Protein AF-A0A2E8U543-F1 (afdb_monomer)

Radius of gyration: 45.94 Å; Cα contacts (8 Å, |Δi|>4): 14; chains: 1; bounding box: 114×33×137 Å

Structure (mmCIF, N/CA/C/O backbone):
data_AF-A0A2E8U543-F1
#
_entry.id   AF-A0A2E8U543-F1
#
loop_
_atom_site.group_PDB
_atom_site.id
_atom_site.type_symbol
_atom_site.label_atom_id
_atom_site.label_alt_id
_atom_site.label_comp_id
_atom_site.label_asym_id
_atom_site.label_entity_id
_atom_site.label_seq_id
_atom_site.pdbx_PDB_ins_code
_atom_site.Cartn_x
_atom_site.Cartn_y
_atom_site.Cartn_z
_atom_site.occupancy
_atom_site.B_iso_or_equiv
_atom_site.auth_seq_id
_atom_site.auth_comp_id
_atom_site.auth_asym_id
_atom_site.auth_atom_id
_atom_site.pdbx_PDB_model_num
ATOM 1 N N . GLU A 1 1 ? -44.413 -2.942 73.444 1.00 61.44 1 GLU A N 1
ATOM 2 C CA . GLU A 1 1 ? -43.456 -1.918 72.960 1.00 61.44 1 GLU A CA 1
ATOM 3 C C . GLU A 1 1 ? -42.224 -2.524 72.278 1.00 61.44 1 GLU A C 1
ATOM 5 O O . GLU A 1 1 ? -42.006 -2.232 71.110 1.00 61.44 1 GLU A O 1
ATOM 10 N N . ALA A 1 2 ? -41.490 -3.450 72.909 1.00 72.44 2 ALA A N 1
ATOM 11 C CA . ALA A 1 2 ? -40.281 -4.057 72.320 1.00 72.44 2 ALA A CA 1
ATOM 12 C C . ALA A 1 2 ? -40.484 -4.815 70.984 1.00 72.44 2 ALA A C 1
ATOM 14 O O . ALA A 1 2 ? -39.603 -4.802 70.131 1.00 72.44 2 ALA A O 1
ATOM 15 N N . ALA A 1 3 ? -41.633 -5.470 70.771 1.00 72.69 3 ALA A N 1
ATOM 16 C CA . ALA A 1 3 ? -41.918 -6.177 69.514 1.00 72.69 3 ALA A CA 1
ATOM 17 C C . ALA A 1 3 ? -42.158 -5.220 68.331 1.00 72.69 3 ALA A C 1
ATOM 19 O O . ALA A 1 3 ? -41.758 -5.506 67.209 1.00 72.69 3 ALA A O 1
ATOM 20 N N . ILE A 1 4 ? -42.758 -4.059 68.606 1.00 75.12 4 ILE A N 1
ATOM 21 C CA . ILE A 1 4 ? -43.060 -3.028 67.608 1.00 75.12 4 ILE A CA 1
ATOM 22 C C . ILE A 1 4 ? -41.763 -2.328 67.182 1.00 75.12 4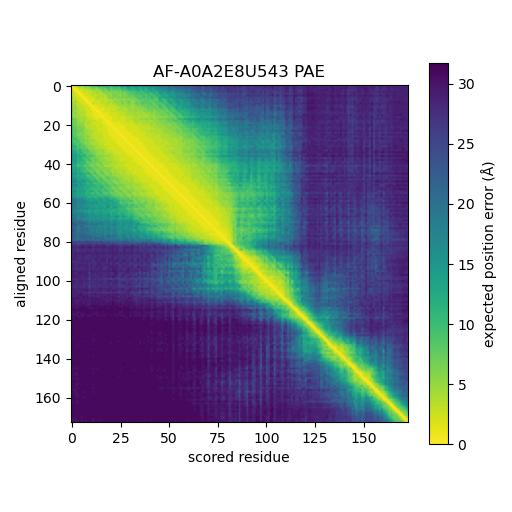 ILE A C 1
ATOM 24 O O . ILE A 1 4 ? -41.510 -2.173 65.994 1.00 75.12 4 ILE A O 1
ATOM 28 N N . GLN A 1 5 ? -40.883 -2.004 68.136 1.00 74.44 5 GLN A N 1
ATOM 29 C CA . GLN A 1 5 ? -39.566 -1.425 67.836 1.00 74.44 5 GLN A CA 1
ATOM 30 C C . GLN A 1 5 ? -38.676 -2.357 66.997 1.00 74.44 5 GLN A C 1
ATOM 32 O O . GLN A 1 5 ? -37.967 -1.887 66.113 1.00 74.44 5 GLN A O 1
ATOM 37 N N . ARG A 1 6 ? -38.736 -3.680 67.219 1.00 77.12 6 ARG A N 1
ATOM 38 C CA . ARG A 1 6 ? -38.009 -4.652 66.381 1.00 77.12 6 ARG A CA 1
ATOM 39 C C . ARG A 1 6 ? -38.548 -4.730 64.953 1.00 77.12 6 ARG A C 1
ATOM 41 O O . ARG A 1 6 ? -37.753 -4.901 64.037 1.00 77.12 6 ARG A O 1
ATOM 48 N N . ALA A 1 7 ? -39.862 -4.601 64.763 1.00 80.44 7 ALA A N 1
ATOM 49 C CA . ALA A 1 7 ? -40.465 -4.584 63.431 1.00 80.44 7 ALA A CA 1
ATOM 50 C C . ALA A 1 7 ? -40.030 -3.341 62.633 1.00 80.44 7 ALA A C 1
ATOM 52 O O . ALA A 1 7 ? -39.557 -3.481 61.510 1.00 80.44 7 ALA A O 1
ATOM 53 N N . PHE A 1 8 ? -40.068 -2.153 63.250 1.00 79.50 8 PHE A N 1
ATOM 54 C CA . PHE A 1 8 ? -39.596 -0.912 62.620 1.00 79.50 8 PHE A CA 1
ATOM 55 C C . PHE A 1 8 ? -38.096 -0.937 62.291 1.00 79.50 8 PHE A C 1
ATOM 57 O O . PHE A 1 8 ? -37.699 -0.527 61.204 1.00 79.50 8 PHE A O 1
ATOM 64 N N . ALA A 1 9 ? -37.259 -1.475 63.186 1.00 80.69 9 ALA A N 1
ATOM 65 C CA . ALA A 1 9 ? -35.833 -1.652 62.905 1.00 80.69 9 ALA A CA 1
ATOM 66 C C . ALA A 1 9 ? -35.584 -2.631 61.739 1.00 80.69 9 ALA A C 1
ATOM 68 O O . ALA A 1 9 ? -34.681 -2.420 60.930 1.00 80.69 9 ALA A O 1
ATOM 69 N N . GLY A 1 10 ? -36.399 -3.686 61.617 1.00 84.88 10 GLY A N 1
ATOM 70 C CA . GLY A 1 10 ? -36.353 -4.606 60.479 1.00 84.88 10 GLY A CA 1
ATOM 71 C C . GLY A 1 10 ? -36.672 -3.904 59.159 1.00 84.88 10 GLY A C 1
ATOM 72 O O . GLY A 1 10 ? -35.904 -4.011 58.209 1.00 84.88 10 GLY A O 1
ATOM 73 N N . GLU A 1 11 ? -37.742 -3.111 59.117 1.00 84.44 11 GLU A N 1
ATOM 74 C CA . GLU A 1 11 ? -38.123 -2.361 57.913 1.00 84.44 11 GLU A CA 1
ATOM 75 C C . GLU A 1 11 ? -37.074 -1.317 57.497 1.00 84.44 11 GLU A C 1
ATOM 77 O O . GLU A 1 11 ? -36.758 -1.206 56.310 1.00 84.44 11 GLU A O 1
ATOM 82 N N . GLU A 1 12 ? -36.482 -0.577 58.442 1.00 79.75 12 GLU A N 1
ATOM 83 C CA . GLU A 1 12 ? -35.426 0.392 58.116 1.00 79.75 12 GLU A CA 1
ATOM 84 C C . GLU A 1 12 ? -34.166 -0.280 57.564 1.00 79.75 12 GLU A C 1
ATOM 86 O O . GLU A 1 12 ? -33.582 0.222 56.599 1.00 79.75 12 GLU A O 1
ATOM 91 N N . THR A 1 13 ? -33.759 -1.422 58.125 1.00 84.12 13 THR A N 1
ATOM 92 C CA . THR A 1 13 ? -32.578 -2.149 57.630 1.00 84.12 13 THR A CA 1
ATOM 93 C C . THR A 1 13 ? -32.792 -2.701 56.223 1.00 84.12 13 THR A C 1
ATOM 95 O O . THR A 1 13 ? -31.899 -2.576 55.385 1.00 84.12 13 THR A O 1
ATOM 98 N N . GLU A 1 14 ? -33.980 -3.226 55.919 1.00 86.25 14 GLU A N 1
ATOM 99 C CA . GLU A 1 14 ? -34.323 -3.678 54.567 1.00 86.25 14 GLU A CA 1
ATOM 100 C C . GLU A 1 14 ? -34.421 -2.509 53.575 1.00 86.25 14 GLU A C 1
ATOM 102 O O . GLU A 1 14 ? -33.953 -2.623 52.440 1.00 86.25 14 GLU A O 1
ATOM 107 N N . ARG A 1 15 ? -34.923 -1.340 53.998 1.00 89.00 15 ARG A N 1
ATOM 108 C CA . ARG A 1 15 ? -34.935 -0.134 53.153 1.00 89.00 15 ARG A CA 1
ATOM 109 C C . ARG A 1 15 ? -33.521 0.355 52.822 1.00 89.00 15 ARG A C 1
ATOM 111 O O . ARG A 1 15 ? -33.257 0.725 51.677 1.00 89.00 15 ARG A O 1
ATOM 118 N N . LEU A 1 16 ? -32.616 0.361 53.803 1.00 87.81 16 LEU A N 1
ATOM 119 C CA . LEU A 1 16 ? -31.212 0.741 53.602 1.00 87.81 16 LEU A CA 1
ATOM 120 C C . LEU A 1 16 ? -30.495 -0.253 52.678 1.00 87.81 16 LEU A C 1
ATOM 122 O O . LEU A 1 16 ? -29.847 0.172 51.722 1.00 87.81 16 LEU A O 1
ATOM 126 N N . ARG A 1 17 ? -30.703 -1.561 52.884 1.00 88.00 17 ARG A N 1
ATOM 127 C CA . ARG A 1 17 ? -30.185 -2.617 51.998 1.00 88.00 17 ARG A CA 1
ATOM 128 C C . ARG A 1 17 ? -30.694 -2.469 50.571 1.00 88.00 17 ARG A C 1
ATOM 130 O O . ARG A 1 17 ? -29.900 -2.529 49.640 1.00 88.00 17 ARG A O 1
ATOM 137 N 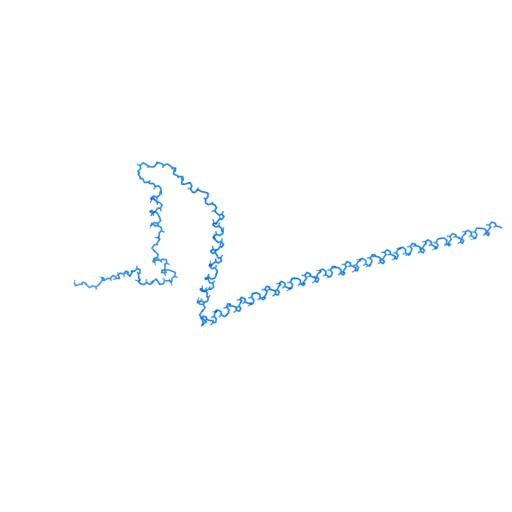N . ALA A 1 18 ? -31.991 -2.228 50.383 1.00 89.19 18 ALA A N 1
ATOM 138 C CA . ALA A 1 18 ? -32.562 -2.005 49.058 1.00 89.19 18 ALA A CA 1
ATOM 139 C C . ALA A 1 18 ? -31.920 -0.792 48.362 1.00 89.19 18 ALA A C 1
ATOM 141 O O . ALA A 1 18 ? -31.577 -0.872 47.184 1.00 89.19 18 ALA A O 1
ATOM 142 N N . SER A 1 19 ? -31.689 0.306 49.090 1.00 90.00 19 SER A N 1
ATOM 143 C CA . SER A 1 19 ? -31.016 1.492 48.545 1.00 90.00 19 SER A CA 1
ATOM 144 C C . SER A 1 19 ? -29.561 1.222 48.146 1.00 90.00 19 SER A C 1
ATOM 146 O O . SER A 1 19 ? -29.116 1.705 47.103 1.00 90.00 19 SER A O 1
ATOM 148 N N . GLU A 1 20 ? -28.808 0.472 48.952 1.00 90.19 20 GLU A N 1
ATOM 149 C CA . GLU A 1 20 ? -27.420 0.107 48.637 1.00 90.19 20 GLU A CA 1
ATOM 150 C C . GLU A 1 20 ? -27.343 -0.859 47.452 1.00 90.19 20 GLU A C 1
ATOM 152 O O . GLU A 1 20 ? -26.552 -0.640 46.536 1.00 90.19 20 GLU A O 1
ATOM 157 N N . ILE A 1 21 ? -28.228 -1.859 47.398 1.00 90.62 21 ILE A N 1
ATOM 158 C CA . ILE A 1 21 ? -28.318 -2.805 46.278 1.00 90.62 21 ILE A CA 1
ATOM 159 C C . ILE A 1 21 ? -28.649 -2.071 44.974 1.00 90.62 21 ILE A C 1
ATOM 161 O O . ILE A 1 21 ? -28.073 -2.375 43.929 1.00 90.62 21 ILE A O 1
ATOM 165 N N . VAL A 1 22 ? -29.558 -1.094 45.003 1.00 93.12 22 VAL A N 1
ATOM 166 C CA . VAL A 1 22 ? -29.872 -0.283 43.816 1.00 93.12 22 VAL A CA 1
ATOM 167 C C . VAL A 1 22 ? -28.653 0.531 43.377 1.00 93.12 22 VAL A C 1
ATOM 169 O O . VAL A 1 22 ? -28.353 0.574 42.184 1.00 93.12 22 VAL A O 1
ATOM 172 N N . ARG A 1 23 ? -27.908 1.126 44.317 1.00 93.50 23 ARG A N 1
ATOM 173 C CA . ARG A 1 23 ? -26.686 1.881 44.003 1.00 93.50 23 ARG A CA 1
ATOM 174 C C . ARG A 1 23 ? -25.613 1.000 43.359 1.00 93.50 23 ARG A C 1
ATOM 176 O O . ARG A 1 23 ? -25.051 1.402 42.343 1.00 93.50 23 ARG A O 1
ATOM 183 N N . GLU A 1 24 ? -25.364 -0.183 43.910 1.00 94.38 24 GLU A N 1
ATOM 184 C CA . GLU A 1 24 ? -24.399 -1.147 43.362 1.00 94.38 24 GLU A CA 1
ATOM 185 C C . GLU A 1 24 ? -24.812 -1.647 41.972 1.00 94.38 24 GLU A C 1
ATOM 187 O O . GLU A 1 24 ? -23.989 -1.722 41.061 1.00 94.38 24 GLU A O 1
ATOM 192 N N . ASN A 1 25 ? -26.104 -1.906 41.748 1.00 94.44 25 ASN A N 1
ATOM 193 C CA . ASN A 1 25 ? -26.593 -2.294 40.422 1.00 94.44 25 ASN A CA 1
ATOM 194 C C . ASN A 1 25 ? -26.417 -1.178 39.383 1.00 94.44 25 ASN A C 1
ATOM 196 O O . ASN A 1 25 ? -26.007 -1.461 38.258 1.00 94.44 25 ASN A O 1
ATOM 200 N N . ILE A 1 26 ? -26.671 0.082 39.753 1.00 94.62 26 ILE A N 1
ATOM 201 C CA . ILE A 1 26 ? -26.429 1.230 38.867 1.00 94.62 26 ILE A CA 1
ATOM 202 C C . ILE A 1 26 ? -24.936 1.356 38.557 1.00 94.62 26 ILE A C 1
ATOM 204 O O . ILE A 1 26 ? -24.576 1.574 37.403 1.00 94.62 26 ILE A O 1
ATOM 208 N N . GLN A 1 27 ? -24.059 1.192 39.550 1.00 95.75 27 GLN A N 1
ATOM 209 C CA . GLN A 1 27 ? -22.610 1.233 39.330 1.00 95.75 27 GLN A CA 1
ATOM 210 C C . GLN A 1 27 ? -22.145 0.104 38.409 1.00 95.75 27 GLN A C 1
ATOM 212 O O . GLN A 1 27 ? -21.398 0.357 37.465 1.00 95.75 27 GLN A O 1
ATOM 217 N N . LYS A 1 28 ? -22.643 -1.120 38.612 1.00 96.75 28 LYS A N 1
ATOM 218 C CA . LYS A 1 28 ? -22.361 -2.253 37.726 1.00 96.75 28 LYS A CA 1
ATOM 219 C C . LYS A 1 28 ? -22.803 -1.970 36.288 1.00 96.75 28 LYS A C 1
ATOM 221 O O . LYS A 1 28 ? -22.015 -2.162 35.368 1.00 96.75 28 LYS A O 1
ATOM 226 N N . GLN A 1 29 ? -24.024 -1.468 36.100 1.00 96.25 29 GLN A N 1
ATOM 227 C CA . GLN A 1 29 ? -24.540 -1.108 34.777 1.00 96.25 29 GLN A CA 1
ATOM 228 C C . GLN A 1 29 ? -23.734 0.025 34.132 1.00 96.25 29 GLN A C 1
ATOM 230 O O . GLN A 1 29 ? -23.454 -0.031 32.940 1.00 96.25 29 GLN A O 1
ATOM 235 N N . GLN A 1 30 ? -23.318 1.034 34.901 1.00 96.19 30 GLN A N 1
ATOM 236 C CA . GLN A 1 30 ? -22.461 2.108 34.392 1.00 96.19 30 GLN A CA 1
ATOM 237 C C . GLN A 1 30 ? -21.110 1.579 33.911 1.00 96.19 30 GLN A C 1
ATOM 239 O O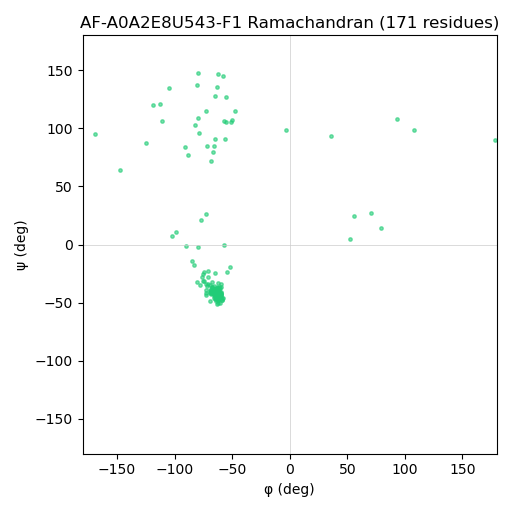 . GLN A 1 30 ? -20.651 1.991 32.849 1.00 96.19 30 GLN A O 1
ATOM 244 N N . ILE A 1 31 ? -20.490 0.663 34.659 1.00 96.12 31 ILE A N 1
ATOM 245 C CA . ILE A 1 31 ? -19.215 0.045 34.275 1.00 96.12 31 ILE A CA 1
ATOM 246 C C . ILE A 1 31 ? -19.385 -0.805 33.011 1.00 96.12 31 ILE A C 1
ATOM 248 O O . ILE A 1 31 ? -18.552 -0.724 32.114 1.00 96.12 31 ILE A O 1
ATOM 252 N N . GLU A 1 32 ? -20.467 -1.577 32.910 1.00 95.44 32 GLU A N 1
ATOM 253 C CA . GLU A 1 32 ? -20.757 -2.406 31.736 1.00 95.44 32 GLU A CA 1
ATOM 254 C C . GLU A 1 32 ? -20.986 -1.554 30.481 1.00 95.44 32 GLU A C 1
ATOM 256 O O . GLU A 1 32 ? -20.330 -1.770 29.463 1.00 95.44 32 GLU A O 1
ATOM 261 N N . ILE A 1 33 ? -21.820 -0.513 30.580 1.00 95.06 33 ILE A N 1
ATOM 262 C CA . ILE A 1 33 ? -22.074 0.424 29.477 1.00 95.06 33 ILE A CA 1
ATOM 263 C C . ILE A 1 33 ? -20.789 1.166 29.086 1.00 95.06 33 ILE A C 1
ATOM 265 O O . ILE A 1 33 ? -20.528 1.355 27.899 1.00 95.06 33 ILE A O 1
ATOM 269 N N . ALA A 1 34 ? -19.974 1.588 30.057 1.00 96.19 34 ALA A N 1
ATOM 270 C CA . ALA A 1 34 ? -18.707 2.261 29.779 1.00 96.19 34 ALA A CA 1
ATOM 271 C C . ALA A 1 34 ? -17.714 1.331 29.065 1.00 96.19 34 ALA A C 1
ATOM 273 O O . ALA A 1 34 ? -17.101 1.741 28.078 1.00 96.19 34 ALA A O 1
ATOM 274 N N . ALA A 1 35 ? -17.598 0.079 29.514 1.00 96.12 35 ALA A N 1
ATOM 275 C CA . ALA A 1 35 ? -16.740 -0.921 28.887 1.00 96.12 35 ALA A CA 1
ATOM 276 C C . ALA A 1 35 ? -17.206 -1.261 27.462 1.00 96.12 35 ALA A C 1
ATOM 278 O O . ALA A 1 35 ? -16.385 -1.359 26.548 1.00 96.12 35 ALA A O 1
ATOM 279 N N . GLU A 1 36 ? -18.516 -1.390 27.243 1.00 95.12 36 GLU A N 1
ATOM 280 C CA . GLU A 1 36 ? -19.083 -1.640 25.916 1.00 95.12 36 GLU A CA 1
ATOM 281 C C . GLU A 1 36 ? -18.877 -0.441 24.977 1.00 95.12 36 GLU A C 1
ATOM 283 O O . GLU A 1 36 ? -18.454 -0.610 23.831 1.00 95.12 36 GLU A O 1
ATOM 288 N N . ALA A 1 37 ? -19.073 0.784 25.474 1.00 96.50 37 ALA A N 1
ATOM 289 C CA . ALA A 1 37 ? -18.806 2.003 24.716 1.00 96.50 37 ALA A CA 1
ATOM 290 C C . ALA A 1 37 ? -17.323 2.136 24.332 1.00 96.50 37 ALA A C 1
ATOM 292 O O . ALA A 1 37 ? -17.006 2.556 23.213 1.00 96.50 37 ALA A O 1
ATOM 293 N N . GLU A 1 38 ? -16.408 1.767 25.229 1.00 95.44 38 GLU A N 1
ATOM 294 C CA . GLU A 1 38 ? -14.972 1.780 24.957 1.00 95.44 38 GLU A CA 1
ATOM 295 C C . GLU A 1 38 ? -14.574 0.707 23.936 1.00 95.44 38 GLU A C 1
ATOM 297 O O . GLU A 1 38 ? -13.834 1.006 22.994 1.00 95.44 38 GLU A O 1
ATOM 302 N N . ALA A 1 39 ? -15.135 -0.501 24.034 1.00 95.88 39 ALA A N 1
ATOM 303 C CA . ALA A 1 39 ? -14.924 -1.563 23.052 1.00 95.88 39 ALA A CA 1
ATOM 304 C C . ALA A 1 39 ? -15.429 -1.164 21.654 1.00 95.88 39 ALA A C 1
ATOM 306 O O . ALA A 1 39 ? -14.729 -1.346 20.653 1.00 95.88 39 ALA A O 1
ATOM 307 N N . GLU A 1 40 ? -16.620 -0.572 21.567 1.00 95.25 40 GLU A N 1
ATOM 308 C CA . GLU A 1 40 ? -17.195 -0.102 20.304 1.00 95.25 40 GLU A CA 1
ATOM 309 C C . GLU A 1 40 ? -16.368 1.047 19.705 1.00 95.25 40 GLU A C 1
ATOM 311 O O . GLU A 1 40 ? -16.134 1.103 18.491 1.00 95.25 40 GLU A O 1
ATOM 316 N N . ARG A 1 41 ? -15.866 1.953 20.555 1.00 96.50 41 ARG A N 1
ATOM 317 C CA . ARG A 1 41 ? -14.940 3.013 20.140 1.00 96.50 41 ARG A CA 1
ATOM 318 C C . ARG A 1 41 ? -13.658 2.419 19.567 1.00 96.50 41 ARG A C 1
ATOM 320 O O . ARG A 1 41 ? -13.279 2.806 18.465 1.00 96.50 41 ARG A O 1
ATOM 327 N N . GLN A 1 42 ? -13.022 1.480 20.267 1.00 95.75 42 GLN A N 1
ATOM 328 C CA . GLN A 1 42 ? -11.798 0.828 19.793 1.00 95.75 42 GLN A CA 1
ATOM 329 C C . GLN A 1 42 ? -12.024 0.104 18.462 1.00 95.75 42 GLN A C 1
ATOM 331 O O . GLN A 1 42 ? -11.224 0.258 17.543 1.00 95.75 42 GLN A O 1
ATOM 336 N N . ARG A 1 43 ? -13.149 -0.603 18.300 1.00 95.56 43 ARG A N 1
ATOM 337 C CA . ARG A 1 43 ? -13.509 -1.245 17.024 1.00 95.56 43 ARG A CA 1
ATOM 338 C C . ARG A 1 43 ? -13.645 -0.244 15.883 1.00 95.56 43 ARG A C 1
ATOM 340 O O . ARG A 1 43 ? -13.169 -0.514 14.784 1.00 95.56 43 ARG A O 1
ATOM 347 N N . ARG A 1 44 ? -14.295 0.900 16.119 1.00 94.81 44 ARG A N 1
ATOM 348 C CA . ARG A 1 44 ? -14.431 1.946 15.094 1.00 94.81 44 ARG A CA 1
ATOM 349 C C . ARG A 1 44 ? -13.100 2.594 14.744 1.00 94.81 44 ARG A C 1
ATOM 351 O O . ARG A 1 44 ? -12.858 2.821 13.565 1.00 94.81 44 ARG A O 1
ATOM 358 N N . VAL A 1 45 ? -12.253 2.857 15.736 1.00 96.06 45 VAL A N 1
ATOM 359 C CA . VAL A 1 45 ? -10.911 3.406 15.508 1.00 96.06 45 VAL A CA 1
ATOM 360 C C . VAL A 1 45 ? -10.073 2.426 14.690 1.00 96.06 45 VAL A C 1
ATOM 362 O O . VAL A 1 45 ? -9.592 2.805 13.632 1.00 96.06 45 VAL A O 1
ATOM 365 N N . ALA A 1 46 ? -10.012 1.152 15.088 1.00 94.94 46 ALA A N 1
ATOM 366 C CA . ALA A 1 46 ? -9.261 0.129 14.361 1.00 94.94 46 ALA A CA 1
ATOM 367 C C . ALA A 1 46 ? -9.762 -0.066 12.918 1.00 94.94 46 ALA A C 1
ATOM 369 O O . ALA A 1 46 ? -8.962 -0.254 12.006 1.00 94.94 46 ALA A O 1
ATOM 370 N N . ARG A 1 47 ? -11.083 0.007 12.686 1.00 95.56 47 ARG A N 1
ATOM 371 C CA . ARG A 1 47 ? -11.647 -0.007 11.324 1.00 95.56 47 ARG A CA 1
ATOM 372 C C . ARG A 1 47 ? -11.233 1.224 10.525 1.00 95.56 47 ARG A C 1
ATOM 374 O O . ARG A 1 47 ? -10.770 1.072 9.406 1.00 95.56 47 ARG A O 1
ATOM 381 N N . GLY A 1 48 ? -11.345 2.418 11.106 1.00 96.19 48 GLY A N 1
ATOM 382 C CA . GLY A 1 48 ? -10.933 3.655 10.441 1.00 96.19 48 GLY A CA 1
ATOM 383 C C . GLY A 1 48 ? -9.439 3.679 10.108 1.00 96.19 48 GLY A C 1
ATOM 384 O O . GLY A 1 48 ? -9.059 4.131 9.033 1.00 96.19 48 GLY A O 1
ATOM 385 N N . GLU A 1 49 ? -8.596 3.148 10.993 1.00 95.56 49 GLU A N 1
ATOM 386 C CA . GLU A 1 49 ? -7.159 2.987 10.754 1.00 95.56 49 GLU A CA 1
ATOM 387 C C . GLU A 1 49 ? -6.881 1.982 9.630 1.00 95.56 49 GLU A C 1
ATOM 389 O O . GLU A 1 49 ? -6.083 2.269 8.740 1.00 95.56 49 GLU A O 1
ATOM 394 N N . ALA A 1 50 ? -7.569 0.836 9.619 1.00 95.06 50 ALA A N 1
ATOM 395 C CA . ALA A 1 50 ? -7.440 -0.152 8.551 1.00 95.06 50 ALA A CA 1
ATOM 396 C C . ALA A 1 50 ? -7.874 0.412 7.188 1.00 95.06 50 ALA A C 1
ATOM 398 O O . ALA A 1 50 ? -7.155 0.244 6.204 1.00 95.06 50 ALA A O 1
ATOM 399 N N . ASP A 1 51 ? -9.002 1.123 7.141 1.00 95.50 51 ASP A N 1
ATOM 400 C CA . ASP A 1 51 ? -9.512 1.754 5.921 1.00 95.50 51 ASP A CA 1
ATOM 401 C C . ASP A 1 51 ? -8.547 2.836 5.412 1.00 95.50 51 ASP A C 1
ATOM 403 O O . ASP A 1 51 ? -8.284 2.924 4.212 1.00 95.50 51 ASP A O 1
ATOM 407 N N . ALA A 1 52 ? -7.966 3.631 6.317 1.00 94.19 52 ALA A N 1
ATOM 408 C CA . ALA A 1 52 ? -6.970 4.638 5.964 1.00 94.19 52 ALA A CA 1
ATOM 409 C C . ALA A 1 52 ? -5.699 4.006 5.376 1.00 94.19 52 ALA A C 1
ATOM 411 O O . ALA A 1 52 ? -5.204 4.461 4.345 1.00 94.19 52 ALA A O 1
ATOM 412 N N . ILE A 1 53 ? -5.190 2.938 5.995 1.00 94.75 53 ILE A N 1
ATOM 413 C CA . ILE A 1 53 ? -4.007 2.212 5.514 1.00 94.75 53 ILE A CA 1
ATOM 414 C C . ILE A 1 53 ? -4.282 1.569 4.150 1.00 94.75 53 ILE A C 1
ATOM 416 O O . ILE A 1 53 ? -3.460 1.672 3.239 1.00 94.75 53 ILE A O 1
ATOM 420 N N . LEU A 1 54 ? -5.449 0.946 3.982 1.00 95.69 54 LEU A N 1
ATOM 421 C CA . LEU A 1 54 ? -5.853 0.348 2.712 1.00 95.69 54 LEU A CA 1
ATOM 422 C C . LEU A 1 54 ? -5.938 1.410 1.611 1.00 95.69 54 LEU A C 1
ATOM 424 O O . LEU A 1 54 ? -5.419 1.194 0.518 1.00 95.69 54 LEU A O 1
ATOM 428 N N . ALA A 1 55 ? -6.513 2.578 1.908 1.00 95.38 55 ALA A N 1
ATOM 429 C CA . ALA A 1 55 ? -6.586 3.685 0.961 1.00 95.38 55 ALA A CA 1
ATOM 430 C C . ALA A 1 55 ? -5.197 4.188 0.533 1.00 95.38 55 ALA A C 1
ATOM 432 O O . ALA A 1 55 ? -4.996 4.485 -0.647 1.00 95.38 55 ALA A O 1
ATOM 433 N N . VAL A 1 56 ? -4.232 4.250 1.458 1.00 95.75 56 VAL A N 1
ATOM 434 C CA . VAL A 1 56 ? -2.838 4.605 1.143 1.00 95.75 56 VAL A CA 1
ATOM 435 C C . VAL A 1 56 ? -2.221 3.571 0.203 1.00 95.75 56 VAL A C 1
ATOM 437 O O . VAL A 1 56 ? -1.734 3.942 -0.864 1.00 95.75 56 VAL A O 1
ATOM 440 N N . TYR A 1 57 ? -2.309 2.282 0.535 1.00 95.62 57 TYR A N 1
ATOM 441 C CA . TYR A 1 57 ? -1.745 1.228 -0.311 1.00 95.62 57 TYR A CA 1
ATOM 442 C C . TYR A 1 57 ? -2.407 1.147 -1.685 1.00 95.62 57 TYR A C 1
ATOM 444 O O . TYR A 1 57 ? -1.725 0.931 -2.685 1.00 95.62 57 TYR A O 1
ATOM 452 N N . GLU A 1 58 ? -3.720 1.350 -1.771 1.00 95.69 58 GLU A N 1
ATOM 453 C CA . GLU A 1 58 ? -4.400 1.426 -3.061 1.00 95.69 58 GLU A CA 1
ATOM 454 C C . GLU A 1 58 ? -3.932 2.619 -3.894 1.00 95.69 58 GLU A C 1
ATOM 456 O O . GLU A 1 58 ? -3.763 2.485 -5.108 1.00 95.69 58 GLU A O 1
ATOM 461 N N . ALA A 1 59 ? -3.746 3.786 -3.273 1.00 94.88 59 ALA A N 1
ATOM 462 C CA . ALA A 1 59 ? -3.260 4.972 -3.966 1.00 94.88 59 ALA A CA 1
ATOM 463 C C . ALA A 1 59 ? -1.830 4.763 -4.484 1.00 94.88 59 ALA A C 1
ATOM 465 O O . ALA A 1 59 ? -1.545 5.083 -5.639 1.00 94.88 59 ALA A O 1
ATOM 466 N N . GLU A 1 60 ? -0.958 4.167 -3.671 1.00 94.00 60 GLU A N 1
ATOM 467 C CA . GLU A 1 60 ? 0.403 3.803 -4.069 1.00 94.00 60 GLU A CA 1
ATOM 468 C C . GLU A 1 60 ? 0.404 2.778 -5.206 1.00 94.00 60 GLU A C 1
ATOM 470 O O . GLU A 1 60 ? 1.071 2.987 -6.220 1.00 94.00 60 GLU A O 1
ATOM 475 N N . ALA A 1 61 ? -0.387 1.708 -5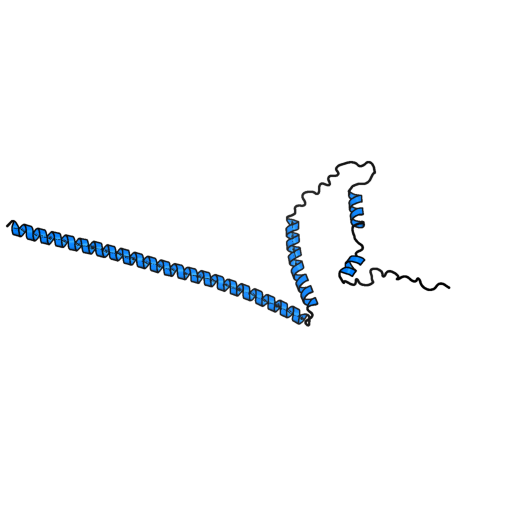.090 1.00 94.56 61 ALA A N 1
ATOM 476 C CA . ALA A 1 61 ? -0.497 0.680 -6.120 1.00 94.56 61 ALA A CA 1
ATOM 477 C C . ALA A 1 61 ? -1.008 1.262 -7.446 1.00 94.56 61 ALA A C 1
ATOM 479 O O . ALA A 1 61 ? -0.422 0.997 -8.496 1.00 94.56 61 ALA A O 1
ATOM 480 N N . LYS A 1 62 ? -2.045 2.111 -7.403 1.00 94.88 62 LYS A N 1
ATOM 481 C CA . LYS A 1 62 ? -2.564 2.820 -8.584 1.00 94.88 62 LYS A CA 1
ATOM 482 C C . LYS A 1 62 ? -1.510 3.748 -9.187 1.00 94.88 62 LYS A C 1
ATOM 484 O O . LYS A 1 62 ? -1.358 3.771 -10.405 1.00 94.88 62 LYS A O 1
ATOM 489 N N . GLY A 1 63 ? -0.761 4.478 -8.363 1.00 93.50 63 GLY A N 1
ATOM 490 C CA . GLY A 1 63 ? 0.322 5.346 -8.829 1.00 93.50 63 GLY A CA 1
ATOM 491 C C . GLY A 1 63 ? 1.441 4.561 -9.518 1.00 93.50 63 GLY A C 1
ATOM 492 O O . GLY A 1 63 ? 1.847 4.900 -10.629 1.00 93.50 63 GLY A O 1
ATOM 493 N N . ILE A 1 64 ? 1.897 3.468 -8.902 1.00 93.75 64 ILE A N 1
ATOM 494 C CA . ILE A 1 64 ? 2.920 2.583 -9.475 1.00 93.75 64 ILE A CA 1
ATOM 495 C C . ILE A 1 64 ? 2.424 1.970 -10.785 1.00 93.75 64 ILE A C 1
ATOM 497 O O . ILE A 1 64 ? 3.157 1.979 -11.774 1.00 93.75 64 ILE A O 1
ATOM 501 N N . GLN A 1 65 ? 1.184 1.484 -10.815 1.00 94.00 65 GLN A N 1
ATOM 502 C CA . GLN A 1 65 ? 0.584 0.920 -12.018 1.00 94.00 65 GLN A CA 1
ATOM 503 C C . GLN A 1 65 ? 0.544 1.951 -13.150 1.00 94.00 65 GLN A C 1
ATOM 505 O O . GLN A 1 65 ? 1.014 1.655 -14.240 1.00 94.00 65 GLN A O 1
ATOM 510 N N . GLN A 1 66 ? 0.092 3.180 -12.887 1.00 93.38 66 GLN A N 1
ATOM 511 C CA . GLN A 1 66 ? 0.079 4.248 -13.893 1.00 93.38 66 GLN A CA 1
ATOM 512 C C . GLN A 1 66 ? 1.477 4.561 -14.435 1.00 93.38 66 GLN A C 1
ATOM 514 O O . GLN A 1 66 ? 1.642 4.757 -15.638 1.00 93.38 66 GLN A O 1
ATOM 519 N N . VAL A 1 67 ? 2.498 4.582 -13.573 1.00 92.19 67 VAL A N 1
ATOM 520 C CA . VAL A 1 67 ? 3.889 4.790 -14.004 1.00 92.19 67 VAL A CA 1
ATOM 521 C C . VAL A 1 67 ? 4.373 3.634 -14.880 1.00 92.19 67 VAL A C 1
ATOM 523 O O . VAL A 1 67 ? 5.038 3.870 -15.889 1.00 92.19 67 VAL A O 1
ATOM 526 N N . LEU A 1 68 ? 4.069 2.390 -14.508 1.00 91.00 68 LEU A N 1
ATOM 527 C CA . LEU A 1 68 ? 4.453 1.211 -15.285 1.00 91.00 68 LEU A CA 1
ATOM 528 C C . LEU A 1 68 ? 3.714 1.148 -16.623 1.00 91.00 68 LEU A C 1
ATOM 530 O O . LEU A 1 68 ? 4.351 0.892 -17.642 1.00 91.00 68 LEU A O 1
ATOM 534 N N . ASP A 1 69 ? 2.422 1.456 -16.639 1.00 90.81 69 ASP A N 1
ATOM 535 C CA . ASP A 1 69 ? 1.605 1.504 -17.850 1.00 90.81 69 ASP A CA 1
ATOM 536 C C . ASP A 1 69 ? 2.101 2.601 -18.796 1.00 90.81 69 ASP A C 1
ATOM 538 O O . ASP A 1 69 ? 2.283 2.353 -19.988 1.00 90.81 69 ASP A O 1
ATOM 542 N N . ALA A 1 70 ? 2.413 3.792 -18.275 1.00 88.94 70 ALA A N 1
ATOM 543 C CA . ALA A 1 70 ? 3.001 4.872 -19.064 1.00 88.94 70 ALA A CA 1
ATOM 544 C C . ALA A 1 70 ? 4.368 4.477 -19.647 1.00 88.94 70 ALA A C 1
ATOM 546 O O . ALA A 1 70 ? 4.648 4.757 -20.814 1.00 88.94 70 ALA A O 1
ATOM 547 N N . LYS A 1 71 ? 5.210 3.781 -18.870 1.00 81.38 71 LYS A N 1
ATOM 548 C CA . LYS A 1 71 ? 6.492 3.244 -19.358 1.00 81.38 71 LYS A CA 1
ATOM 549 C C . LYS A 1 71 ? 6.287 2.197 -20.450 1.00 81.38 71 LYS A C 1
ATOM 551 O O . LYS A 1 71 ? 6.935 2.279 -21.488 1.00 81.38 71 LYS A O 1
ATOM 556 N N . ALA A 1 72 ? 5.373 1.249 -20.252 1.00 82.94 72 ALA A N 1
ATOM 557 C CA . ALA A 1 72 ? 5.062 0.211 -21.230 1.00 82.94 72 ALA A CA 1
ATOM 558 C C . ALA A 1 72 ? 4.514 0.808 -22.534 1.00 82.94 72 ALA A C 1
ATOM 560 O O . ALA A 1 72 ? 4.950 0.419 -23.615 1.00 82.94 72 ALA A O 1
ATOM 561 N N . GLN A 1 73 ? 3.628 1.802 -22.443 1.00 84.69 73 GLN A N 1
ATOM 562 C CA . GLN A 1 73 ? 3.143 2.550 -23.605 1.00 84.69 73 GLN A CA 1
ATOM 563 C C . GLN A 1 73 ? 4.272 3.318 -24.300 1.00 84.69 73 GLN A C 1
ATOM 565 O O . GLN A 1 73 ? 4.356 3.296 -25.526 1.00 84.69 73 GLN A O 1
ATOM 570 N N . GLY A 1 74 ? 5.173 3.949 -23.543 1.00 81.06 74 GLY A N 1
ATOM 571 C CA . GLY A 1 74 ? 6.370 4.592 -24.088 1.00 81.06 74 GLY A CA 1
ATOM 572 C C . GLY A 1 74 ? 7.252 3.612 -24.867 1.00 81.06 74 GLY A C 1
ATOM 573 O O . GLY A 1 74 ? 7.636 3.898 -26.002 1.00 81.06 74 GLY A O 1
ATOM 574 N N . TYR A 1 75 ? 7.498 2.423 -24.312 1.00 76.69 75 TYR A N 1
ATOM 575 C CA . TYR A 1 75 ? 8.245 1.362 -24.990 1.00 76.69 75 TYR A CA 1
ATOM 576 C C . TYR A 1 75 ? 7.520 0.834 -26.226 1.00 76.69 75 TYR A C 1
ATOM 578 O O . TYR A 1 75 ? 8.147 0.678 -27.272 1.00 76.69 75 TYR A O 1
ATOM 586 N N . GLN A 1 76 ? 6.204 0.629 -26.156 1.00 77.75 76 GLN A N 1
ATOM 587 C CA . GLN A 1 76 ? 5.411 0.225 -27.314 1.00 77.75 76 GLN A CA 1
ATOM 588 C C . GLN A 1 76 ? 5.497 1.267 -28.435 1.00 77.75 76 GLN A C 1
ATOM 590 O O . GLN A 1 76 ? 5.675 0.912 -29.598 1.00 77.75 76 GLN A O 1
ATOM 595 N N . ASN A 1 77 ? 5.424 2.555 -28.094 1.00 77.06 77 ASN A N 1
ATOM 596 C CA . ASN A 1 77 ? 5.554 3.644 -29.057 1.00 77.06 77 ASN A CA 1
ATOM 597 C C . ASN A 1 77 ? 6.954 3.695 -29.679 1.00 77.06 77 ASN A C 1
ATOM 599 O O . ASN A 1 77 ? 7.061 3.925 -30.881 1.0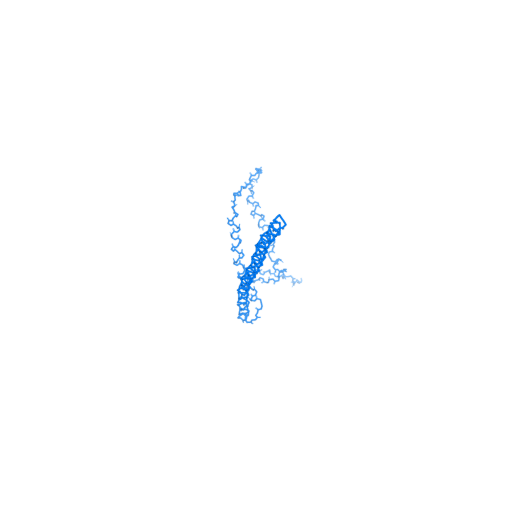0 77.06 77 ASN A O 1
ATOM 603 N N . LEU A 1 78 ? 8.013 3.438 -28.906 1.00 69.12 78 LEU A N 1
ATOM 604 C CA . LEU A 1 78 ? 9.381 3.332 -29.426 1.00 69.12 78 LEU A CA 1
ATOM 605 C C . LEU A 1 78 ? 9.538 2.148 -30.388 1.00 69.12 78 LEU A C 1
ATOM 607 O O . LEU A 1 78 ? 10.069 2.327 -31.481 1.00 69.12 78 LEU A O 1
ATOM 611 N N . VAL A 1 79 ? 9.022 0.968 -30.030 1.00 72.62 79 VAL A N 1
ATOM 612 C CA . VAL A 1 79 ? 9.030 -0.229 -30.895 1.00 72.62 79 VAL A CA 1
ATOM 613 C C . VAL A 1 79 ? 8.247 0.023 -32.188 1.00 72.62 79 VAL A C 1
ATOM 615 O O . VAL A 1 79 ? 8.724 -0.288 -33.279 1.00 72.62 79 VAL A O 1
ATOM 618 N N . ASN A 1 80 ? 7.068 0.642 -32.084 1.00 71.56 80 ASN A N 1
ATOM 619 C CA . ASN A 1 80 ? 6.244 0.999 -33.238 1.00 71.56 80 ASN A CA 1
ATOM 620 C C . ASN A 1 80 ? 6.931 2.052 -34.129 1.00 71.56 80 ASN A C 1
ATOM 622 O O . ASN A 1 80 ? 6.855 1.966 -35.352 1.00 71.56 80 ASN A O 1
ATOM 626 N N . SER A 1 81 ? 7.620 3.030 -33.529 1.00 69.56 81 SER A N 1
ATOM 627 C CA . SER A 1 81 ? 8.359 4.079 -34.253 1.00 69.56 81 SER A CA 1
ATOM 628 C C . SER A 1 81 ? 9.613 3.536 -34.940 1.00 69.56 81 SER A C 1
ATOM 630 O O . SER A 1 81 ? 9.998 4.038 -35.991 1.00 69.56 81 SER A O 1
ATOM 632 N N . ALA A 1 82 ? 10.209 2.469 -34.404 1.00 68.06 82 ALA A N 1
ATOM 633 C CA . ALA A 1 82 ? 11.290 1.711 -35.034 1.00 68.06 82 ALA A CA 1
ATOM 634 C C . ALA A 1 82 ? 10.797 0.768 -36.158 1.00 68.06 82 ALA A C 1
ATOM 636 O O . ALA A 1 82 ? 11.474 -0.202 -36.494 1.00 68.06 82 ALA A O 1
ATOM 637 N N . ALA A 1 83 ? 9.610 1.028 -36.723 1.00 63.91 83 ALA A N 1
ATOM 638 C CA . ALA A 1 83 ? 8.980 0.259 -37.799 1.00 63.91 83 ALA A CA 1
ATOM 639 C C . ALA A 1 83 ? 8.806 -1.245 -37.498 1.00 63.91 83 ALA A C 1
ATOM 641 O O . ALA A 1 83 ? 8.693 -2.056 -38.417 1.00 63.91 83 ALA A O 1
ATOM 642 N N . GLY A 1 84 ? 8.755 -1.620 -36.214 1.00 61.81 84 GLY A N 1
ATOM 643 C CA . GLY A 1 84 ? 8.580 -3.006 -35.791 1.00 61.81 84 GLY A CA 1
ATOM 644 C C . GLY A 1 84 ? 9.847 -3.860 -35.839 1.00 61.81 84 GLY A C 1
ATOM 645 O O . GLY A 1 84 ? 9.716 -5.076 -35.724 1.00 61.81 84 GLY A O 1
ATOM 646 N N . ASP A 1 85 ? 11.046 -3.275 -35.976 1.00 70.06 85 ASP A N 1
ATOM 647 C CA . ASP A 1 85 ? 12.297 -4.030 -35.831 1.00 70.06 85 ASP A CA 1
ATOM 648 C C . ASP A 1 85 ? 12.638 -4.233 -34.335 1.00 70.06 85 ASP A C 1
ATOM 650 O O . ASP A 1 85 ? 13.027 -3.280 -33.644 1.00 70.06 85 ASP A O 1
ATOM 654 N N . PRO A 1 86 ? 12.523 -5.463 -33.793 1.00 64.56 86 PRO A N 1
ATOM 655 C CA . PRO A 1 86 ? 12.775 -5.741 -32.380 1.00 64.56 86 PRO A CA 1
ATOM 656 C C . PRO A 1 86 ? 14.236 -5.497 -31.987 1.00 64.56 86 PRO A C 1
ATOM 658 O O . PRO A 1 86 ? 14.516 -5.227 -30.816 1.00 64.56 86 PRO A O 1
ATOM 661 N N . LYS A 1 87 ? 15.172 -5.574 -32.948 1.00 62.88 87 LYS A N 1
ATOM 662 C CA . LYS A 1 87 ? 16.598 -5.340 -32.687 1.00 62.88 87 LYS A CA 1
ATOM 663 C C . LYS A 1 87 ? 16.862 -3.876 -32.368 1.00 62.88 87 LYS A C 1
ATOM 665 O O . LYS A 1 87 ? 17.475 -3.604 -31.346 1.00 62.88 87 LYS A O 1
ATOM 670 N N . ALA A 1 88 ? 16.346 -2.943 -33.167 1.00 59.84 88 ALA A N 1
ATOM 671 C CA . ALA A 1 88 ? 16.541 -1.510 -32.942 1.00 59.84 88 ALA A CA 1
ATOM 672 C C . ALA A 1 88 ? 15.944 -1.036 -31.602 1.00 59.84 88 ALA A C 1
ATOM 674 O O . ALA A 1 88 ? 16.555 -0.228 -30.899 1.00 59.84 88 ALA A O 1
ATOM 675 N N . ALA A 1 89 ? 14.790 -1.586 -31.209 1.00 60.41 89 ALA A N 1
ATOM 676 C CA . ALA A 1 89 ? 14.172 -1.298 -29.917 1.00 60.41 89 ALA A CA 1
ATOM 677 C C . ALA A 1 89 ? 14.981 -1.853 -28.729 1.00 60.41 89 ALA A C 1
ATOM 679 O O . ALA A 1 89 ? 15.123 -1.170 -27.713 1.00 60.41 89 ALA A O 1
ATOM 680 N N . ALA A 1 90 ? 15.555 -3.055 -28.860 1.00 63.16 90 ALA A N 1
ATOM 681 C CA . ALA A 1 90 ? 16.453 -3.622 -27.855 1.00 63.16 90 ALA A CA 1
ATOM 682 C C . ALA A 1 90 ? 17.748 -2.803 -27.713 1.00 63.16 90 ALA A C 1
ATOM 684 O O . ALA A 1 90 ? 18.203 -2.580 -26.591 1.00 63.16 90 ALA A O 1
ATOM 685 N N . THR A 1 91 ? 18.306 -2.290 -28.816 1.00 63.22 91 THR A N 1
ATOM 686 C CA . THR A 1 91 ? 19.495 -1.422 -28.778 1.00 63.22 91 THR A CA 1
ATOM 687 C C . THR A 1 91 ? 19.194 -0.077 -28.114 1.00 63.22 91 THR A C 1
ATOM 689 O O . THR A 1 91 ? 19.975 0.376 -27.283 1.00 63.22 91 THR A O 1
ATOM 692 N N . LEU A 1 92 ? 18.043 0.541 -28.406 1.00 64.75 92 LEU A N 1
ATOM 693 C CA . LEU A 1 92 ? 17.600 1.778 -27.743 1.00 64.75 92 LEU A CA 1
ATOM 694 C C . LEU A 1 92 ? 17.363 1.580 -26.236 1.00 64.75 92 LEU A C 1
ATOM 696 O O . LEU A 1 92 ? 17.809 2.401 -25.434 1.00 64.75 92 LEU A O 1
ATOM 700 N N . LEU A 1 93 ? 16.738 0.464 -25.840 1.00 64.44 93 LEU A N 1
ATOM 701 C CA . LEU A 1 93 ? 16.575 0.082 -24.430 1.00 64.44 93 LEU A CA 1
ATOM 702 C C . LEU A 1 93 ? 17.919 -0.152 -23.727 1.00 64.44 93 LEU A C 1
ATOM 704 O O . LEU A 1 93 ? 18.087 0.247 -22.572 1.00 64.44 93 LEU A O 1
ATOM 708 N N . MET A 1 94 ? 18.885 -0.774 -24.409 1.00 62.88 94 MET A N 1
ATOM 709 C CA . MET A 1 94 ? 20.239 -0.925 -23.877 1.00 62.88 94 MET A CA 1
ATOM 710 C C . MET A 1 94 ? 20.916 0.429 -23.671 1.00 62.88 94 MET A C 1
ATOM 712 O O . MET A 1 94 ? 21.508 0.630 -22.617 1.00 62.88 94 MET A O 1
ATOM 716 N N . VAL A 1 95 ? 20.799 1.371 -24.612 1.00 65.69 95 VAL A N 1
ATOM 717 C CA . VAL A 1 95 ? 21.412 2.706 -24.485 1.00 65.69 95 VAL A CA 1
ATOM 718 C C . VAL A 1 95 ? 20.875 3.459 -23.260 1.00 65.69 95 VAL A C 1
ATOM 720 O O . VAL A 1 95 ? 21.670 3.998 -22.492 1.00 65.69 95 VAL A O 1
ATOM 723 N N . GLU A 1 96 ? 19.563 3.416 -22.999 1.00 65.81 96 GLU A N 1
ATOM 724 C CA . GLU A 1 96 ? 18.972 4.039 -21.800 1.00 65.81 96 GLU A CA 1
ATOM 725 C C . GLU A 1 96 ? 19.484 3.393 -20.495 1.00 65.81 96 GLU A C 1
ATOM 727 O O . GLU A 1 96 ? 19.803 4.079 -19.521 1.00 65.81 96 GLU A O 1
ATOM 732 N N . LYS A 1 97 ? 19.600 2.057 -20.446 1.00 67.25 97 LYS A N 1
ATOM 733 C CA . LYS A 1 97 ? 20.081 1.358 -19.239 1.00 67.25 97 LYS A CA 1
ATOM 734 C C . LYS A 1 97 ? 21.587 1.460 -19.036 1.00 67.25 97 LYS A C 1
ATOM 736 O O . LYS A 1 97 ? 22.023 1.467 -17.881 1.00 67.25 97 LYS A O 1
ATOM 741 N N . ILE A 1 98 ? 22.365 1.609 -20.104 1.00 64.31 98 ILE A N 1
ATOM 742 C CA . ILE A 1 98 ? 23.808 1.848 -20.024 1.00 64.31 98 ILE A CA 1
ATOM 743 C C . ILE A 1 98 ? 24.091 3.165 -19.293 1.00 64.31 98 ILE A C 1
ATOM 745 O O . ILE A 1 98 ? 24.941 3.161 -18.410 1.00 64.31 98 ILE A O 1
ATOM 749 N N . GLU A 1 99 ? 23.348 4.250 -19.543 1.00 67.69 99 GLU A N 1
ATOM 750 C CA . GLU A 1 99 ? 23.546 5.515 -18.811 1.00 67.69 99 GLU A CA 1
ATOM 751 C C . GLU A 1 99 ? 23.334 5.341 -17.296 1.00 67.69 99 GLU A C 1
ATOM 753 O O . GLU A 1 99 ? 24.159 5.775 -16.487 1.00 67.69 99 GLU A O 1
ATOM 758 N N . SER A 1 100 ? 22.275 4.622 -16.904 1.00 69.12 100 SER A N 1
ATOM 759 C CA . SER A 1 100 ? 21.993 4.329 -15.491 1.00 69.12 100 SER A CA 1
ATOM 760 C C . SER A 1 100 ? 23.024 3.400 -14.835 1.00 69.12 100 SER A C 1
ATOM 762 O O . SER A 1 100 ? 23.322 3.541 -13.651 1.00 69.12 100 SER A O 1
ATOM 764 N N . MET A 1 101 ? 23.606 2.464 -15.592 1.00 70.19 101 MET A N 1
ATOM 765 C CA . MET A 1 101 ? 24.690 1.616 -15.095 1.00 70.19 101 MET A CA 1
ATOM 766 C C . MET A 1 101 ? 25.994 2.396 -14.953 1.00 70.19 101 MET A C 1
ATOM 768 O O . MET A 1 101 ? 26.694 2.228 -13.958 1.00 70.19 101 MET A O 1
ATOM 772 N N . VAL A 1 102 ? 26.316 3.257 -15.919 1.00 67.88 102 VAL A N 1
ATOM 773 C CA . VAL A 1 102 ? 27.528 4.079 -15.893 1.00 67.88 102 VAL A CA 1
ATOM 774 C C . VAL A 1 102 ? 27.479 5.067 -14.729 1.00 67.88 102 VAL A C 1
ATOM 776 O O . VAL A 1 102 ? 28.478 5.211 -14.031 1.00 67.88 102 VAL A O 1
ATOM 779 N N . SER A 1 103 ? 26.335 5.694 -14.444 1.00 70.75 103 SER A N 1
ATOM 780 C CA . SER A 1 103 ? 26.211 6.595 -13.289 1.00 70.75 103 SER A CA 1
ATOM 781 C C . SER A 1 103 ? 26.397 5.864 -11.953 1.00 70.75 103 SER A C 1
ATOM 783 O O . SER A 1 103 ? 27.198 6.310 -11.129 1.00 70.75 103 SER A O 1
ATOM 785 N N . ALA A 1 104 ? 25.764 4.699 -11.774 1.00 72.75 104 ALA A N 1
ATOM 786 C CA . ALA A 1 104 ? 25.942 3.862 -10.586 1.00 72.75 104 ALA A CA 1
ATOM 787 C C . ALA A 1 104 ? 27.392 3.361 -10.432 1.00 72.75 104 ALA A C 1
ATOM 789 O O . ALA A 1 104 ? 27.935 3.327 -9.327 1.00 72.75 104 ALA A O 1
ATOM 790 N N . GLN A 1 105 ? 28.054 3.012 -11.540 1.00 58.47 105 GLN A N 1
ATOM 791 C CA . GLN A 1 105 ? 29.462 2.602 -11.544 1.00 58.47 105 GLN A CA 1
ATOM 792 C C . GLN A 1 105 ? 30.401 3.771 -11.227 1.00 58.47 105 GLN A C 1
ATOM 794 O O . GLN A 1 105 ? 31.346 3.594 -10.464 1.00 58.47 105 GLN A O 1
ATOM 799 N N . VAL A 1 106 ? 30.136 4.978 -11.734 1.00 69.56 106 VAL A N 1
ATOM 800 C CA . VAL A 1 106 ? 30.916 6.185 -11.403 1.00 69.56 106 VAL A CA 1
ATOM 801 C C . VAL A 1 106 ? 30.756 6.559 -9.929 1.00 69.56 106 VAL A C 1
ATOM 803 O O . VAL A 1 106 ? 31.719 6.995 -9.301 1.00 69.56 106 VAL A O 1
ATOM 806 N N . GLU A 1 107 ? 29.576 6.357 -9.349 1.00 68.12 107 GLU A N 1
ATOM 807 C CA . GLU A 1 107 ? 29.340 6.562 -7.919 1.00 68.12 107 GLU A CA 1
ATOM 808 C C . GLU A 1 107 ? 30.066 5.511 -7.058 1.00 68.12 107 GLU A C 1
ATOM 810 O O . GLU A 1 107 ? 30.716 5.857 -6.068 1.00 68.12 107 GLU A O 1
ATOM 815 N N . ALA A 1 108 ? 30.069 4.245 -7.489 1.00 63.00 108 ALA A N 1
ATOM 816 C CA . ALA A 1 108 ? 30.859 3.185 -6.862 1.00 63.00 108 ALA A CA 1
ATOM 817 C C . ALA A 1 108 ? 32.379 3.439 -6.968 1.00 63.00 108 ALA A C 1
ATOM 819 O O . ALA A 1 108 ? 33.110 3.215 -6.002 1.00 63.00 108 ALA A O 1
ATOM 820 N N . ILE A 1 109 ? 32.856 3.972 -8.100 1.00 61.34 109 ILE A N 1
ATOM 821 C CA . ILE A 1 109 ? 34.264 4.347 -8.312 1.00 61.34 109 ILE A CA 1
ATOM 822 C C . ILE A 1 109 ? 34.635 5.604 -7.511 1.00 61.34 109 ILE A C 1
ATOM 824 O O . ILE A 1 109 ? 35.738 5.674 -6.979 1.00 61.34 109 ILE A O 1
ATOM 828 N N . ARG A 1 110 ? 33.729 6.580 -7.349 1.00 62.69 110 ARG A N 1
ATOM 829 C CA . ARG A 1 110 ? 33.959 7.762 -6.491 1.00 62.69 110 ARG A CA 1
ATOM 830 C C . ARG A 1 110 ? 34.161 7.396 -5.022 1.00 62.69 110 ARG A C 1
ATOM 832 O O . ARG A 1 110 ? 34.922 8.072 -4.334 1.00 62.69 110 ARG A O 1
ATOM 839 N N . ASN A 1 111 ? 33.489 6.347 -4.550 1.00 59.16 111 ASN A N 1
ATOM 840 C CA . ASN A 1 111 ? 33.644 5.838 -3.185 1.00 59.16 111 ASN A CA 1
ATOM 841 C C . ASN A 1 111 ? 34.850 4.898 -3.027 1.00 59.16 111 ASN A C 1
ATOM 843 O O . ASN A 1 111 ? 35.337 4.710 -1.910 1.00 59.16 111 ASN A O 1
ATOM 847 N N . LEU A 1 112 ? 35.388 4.371 -4.130 1.00 60.47 112 LEU A N 1
ATOM 848 C CA . LEU A 1 112 ? 36.737 3.819 -4.189 1.00 60.47 112 LEU A CA 1
ATOM 849 C C . LEU A 1 112 ? 37.736 4.981 -4.129 1.00 60.47 112 LEU A C 1
ATOM 851 O O . LEU A 1 112 ? 38.253 5.466 -5.135 1.00 60.47 112 LEU A O 1
ATOM 855 N N . LYS A 1 113 ? 38.054 5.419 -2.908 1.00 57.31 113 LYS A N 1
ATOM 856 C CA . LYS A 1 113 ? 39.335 6.082 -2.664 1.00 57.31 113 LYS A CA 1
ATOM 857 C C . LYS A 1 113 ? 40.402 5.103 -3.137 1.00 57.31 113 LYS A C 1
ATOM 859 O O . LYS A 1 113 ? 40.626 4.081 -2.493 1.00 57.31 113 LYS A O 1
ATOM 864 N N . ILE A 1 114 ? 41.020 5.373 -4.286 1.00 56.59 114 ILE A N 1
ATOM 865 C CA . ILE A 1 114 ? 42.275 4.728 -4.664 1.00 56.59 114 ILE A CA 1
ATOM 866 C C . ILE A 1 114 ? 43.295 5.250 -3.652 1.00 56.59 114 ILE A C 1
ATOM 868 O O . ILE A 1 114 ? 44.012 6.218 -3.904 1.00 56.59 114 ILE A O 1
ATOM 872 N N . ASP A 1 115 ? 43.287 4.660 -2.458 1.00 55.50 115 ASP A N 1
ATOM 873 C CA . ASP A 1 115 ? 44.312 4.851 -1.451 1.00 55.50 115 ASP A CA 1
ATOM 874 C C . ASP A 1 115 ? 45.572 4.261 -2.060 1.00 55.50 115 ASP A C 1
ATOM 876 O O . ASP A 1 115 ? 45.803 3.058 -2.006 1.00 55.50 115 ASP A O 1
ATOM 880 N N . LYS A 1 116 ? 46.310 5.140 -2.746 1.00 51.56 116 LYS A N 1
ATOM 881 C CA . LYS A 1 116 ? 47.705 5.008 -3.141 1.00 51.56 116 LYS A CA 1
ATOM 882 C C . LYS A 1 116 ? 48.059 3.567 -3.506 1.00 51.56 116 LYS A C 1
ATOM 884 O O . LYS A 1 116 ? 48.489 2.802 -2.641 1.00 51.56 116 LYS A O 1
ATOM 889 N N . VAL A 1 117 ? 47.969 3.231 -4.797 1.00 53.75 117 VAL A N 1
ATOM 890 C CA . VAL A 1 117 ? 48.713 2.089 -5.346 1.00 53.75 117 VAL A CA 1
ATOM 891 C C . VAL A 1 117 ? 50.182 2.341 -5.022 1.00 53.75 117 VAL A C 1
ATOM 893 O O . VAL A 1 117 ? 50.901 3.044 -5.727 1.00 53.75 117 VAL A O 1
ATOM 896 N N . THR A 1 118 ? 50.609 1.841 -3.871 1.00 54.53 118 THR A N 1
ATOM 897 C CA . THR A 1 118 ? 52.005 1.772 -3.510 1.00 54.53 118 THR A CA 1
ATOM 898 C C . THR A 1 118 ? 52.456 0.567 -4.287 1.00 54.53 118 THR A C 1
ATOM 900 O O . THR A 1 118 ? 52.197 -0.567 -3.886 1.00 54.53 118 THR A O 1
ATOM 903 N N . VAL A 1 119 ? 53.024 0.824 -5.464 1.00 53.06 119 VAL A N 1
ATOM 904 C CA . VAL A 1 119 ? 53.854 -0.165 -6.130 1.00 53.06 119 VAL A CA 1
ATOM 905 C C . VAL A 1 119 ? 54.851 -0.579 -5.058 1.00 53.06 119 VAL A C 1
ATOM 907 O O . VAL A 1 119 ? 55.709 0.208 -4.660 1.00 53.06 119 VAL A O 1
ATOM 910 N N . TRP A 1 120 ? 54.657 -1.771 -4.499 1.00 51.97 120 TRP A N 1
ATOM 911 C CA . TRP A 1 120 ? 55.720 -2.460 -3.803 1.00 51.97 120 TRP A CA 1
ATOM 912 C C . TRP A 1 120 ? 56.735 -2.766 -4.893 1.00 51.97 120 TRP A C 1
ATOM 914 O O . TRP A 1 120 ? 56.719 -3.830 -5.503 1.00 51.97 120 TRP A O 1
ATOM 924 N N . ASP A 1 121 ? 57.591 -1.787 -5.172 1.00 47.66 121 ASP A N 1
ATOM 925 C CA . ASP A 1 121 ? 58.909 -2.041 -5.721 1.00 47.66 121 ASP A CA 1
ATOM 926 C C . ASP A 1 121 ? 59.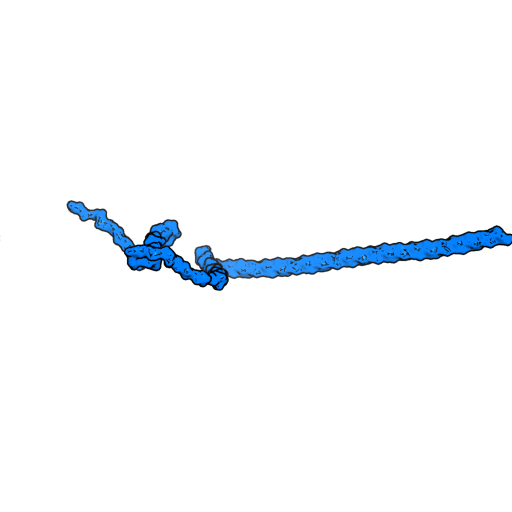702 -2.735 -4.608 1.00 47.66 121 ASP A C 1
ATOM 928 O O . ASP A 1 121 ? 60.491 -2.150 -3.867 1.00 47.66 121 ASP A O 1
ATOM 932 N N . GLY A 1 122 ? 59.323 -3.988 -4.370 1.00 46.16 122 GLY A N 1
ATOM 933 C CA . GLY A 1 122 ? 59.970 -4.892 -3.451 1.00 46.16 122 GLY A CA 1
ATOM 934 C C . GLY A 1 122 ? 61.025 -5.659 -4.221 1.00 46.16 122 GLY A C 1
ATOM 935 O O . GLY A 1 122 ? 60.772 -6.783 -4.634 1.00 46.16 122 GLY A O 1
ATOM 936 N N . GLY A 1 123 ? 62.203 -5.059 -4.375 1.00 42.47 123 GLY A N 1
ATOM 937 C CA . GLY A 1 123 ? 63.425 -5.811 -4.641 1.00 42.47 123 GLY A CA 1
ATOM 938 C C . GLY A 1 123 ? 63.979 -5.692 -6.057 1.00 42.47 123 GLY A C 1
ATOM 939 O O . GLY A 1 123 ? 63.616 -6.432 -6.961 1.00 42.47 123 GLY A O 1
ATOM 940 N N . ASN A 1 124 ? 64.965 -4.804 -6.171 1.00 49.06 124 ASN A N 1
ATOM 941 C CA . ASN A 1 124 ? 66.218 -4.965 -6.909 1.00 49.06 124 ASN A CA 1
ATOM 942 C C . ASN A 1 124 ? 66.433 -6.355 -7.554 1.00 49.06 124 ASN A C 1
ATOM 944 O O . ASN A 1 124 ? 66.932 -7.269 -6.897 1.00 49.06 124 ASN A O 1
ATOM 948 N N . ASN A 1 125 ? 66.147 -6.477 -8.853 1.00 41.28 125 ASN A N 1
ATOM 949 C CA . ASN A 1 125 ? 66.704 -7.531 -9.700 1.00 41.28 125 ASN A CA 1
ATOM 950 C C . ASN A 1 125 ? 67.792 -6.932 -10.595 1.00 41.28 125 ASN A C 1
ATOM 952 O O . ASN A 1 125 ? 67.630 -5.857 -11.169 1.00 41.28 125 ASN A O 1
ATOM 956 N N . ALA A 1 126 ? 68.917 -7.638 -10.669 1.00 50.81 126 ALA A N 1
ATOM 957 C CA . ALA A 1 126 ? 70.216 -7.176 -11.153 1.00 50.81 126 ALA A CA 1
ATOM 958 C C . ALA A 1 126 ? 70.326 -6.967 -12.678 1.00 50.81 126 ALA A C 1
ATOM 960 O O . ALA A 1 126 ? 71.422 -7.055 -13.219 1.00 50.81 126 ALA A O 1
ATOM 961 N N . ASP A 1 127 ? 69.220 -6.685 -13.368 1.00 50.75 127 ASP A N 1
ATOM 962 C CA . ASP A 1 127 ? 69.202 -6.555 -14.825 1.00 50.75 127 ASP A CA 1
ATOM 963 C C . ASP A 1 127 ? 68.165 -5.512 -15.279 1.00 50.75 127 ASP A C 1
ATOM 965 O O . ASP A 1 127 ? 67.139 -5.825 -15.878 1.00 50.75 127 ASP A O 1
ATOM 969 N N . GLY A 1 128 ? 68.402 -4.253 -14.884 1.00 50.12 128 GLY A N 1
ATOM 970 C CA . GLY A 1 128 ? 67.982 -3.017 -15.570 1.00 50.12 128 GLY A CA 1
ATOM 971 C C . GLY A 1 128 ? 66.512 -2.795 -15.964 1.00 50.12 128 GLY A C 1
ATOM 972 O O . GLY A 1 128 ? 66.224 -1.786 -16.604 1.00 50.12 128 GLY A O 1
ATOM 973 N N . SER A 1 129 ? 65.578 -3.677 -15.615 1.00 51.00 129 SER A N 1
ATOM 974 C CA . SER A 1 129 ? 64.186 -3.641 -16.065 1.00 51.00 129 SER A CA 1
ATOM 975 C C . SER A 1 129 ? 63.238 -3.491 -14.875 1.00 51.00 129 SER A C 1
ATOM 977 O O . SER A 1 129 ? 63.214 -4.296 -13.947 1.00 51.00 129 SER A O 1
ATOM 979 N N . SER A 1 130 ? 62.467 -2.403 -14.879 1.00 52.47 130 SER A N 1
ATOM 980 C CA . SER A 1 130 ? 61.477 -2.094 -13.844 1.00 52.47 130 SER A CA 1
ATOM 981 C C . SER A 1 130 ? 60.197 -2.905 -14.072 1.00 52.47 130 SER A C 1
ATOM 983 O O . SER A 1 130 ? 59.785 -3.126 -15.208 1.00 52.47 130 SER A O 1
ATOM 985 N N . ALA A 1 131 ? 59.493 -3.278 -12.999 1.00 55.75 131 ALA A N 1
ATOM 986 C CA . ALA A 1 131 ? 58.178 -3.930 -13.055 1.00 55.75 131 ALA A CA 1
ATOM 987 C C . ALA A 1 131 ? 57.142 -3.178 -13.930 1.00 55.75 131 ALA A C 1
ATOM 989 O O . ALA A 1 131 ? 56.178 -3.774 -14.411 1.00 55.75 131 ALA A O 1
ATOM 990 N N . THR A 1 132 ? 57.365 -1.888 -14.203 1.00 55.81 132 THR A N 1
ATOM 991 C CA . THR A 1 132 ? 56.559 -1.081 -15.133 1.00 55.81 132 THR A CA 1
ATOM 992 C C . THR A 1 132 ? 56.716 -1.473 -16.607 1.00 55.81 132 THR A C 1
ATOM 994 O O . THR A 1 132 ? 55.720 -1.465 -17.330 1.00 55.81 132 THR A O 1
ATOM 997 N N . SER A 1 133 ? 57.901 -1.892 -17.070 1.00 54.56 133 SER A N 1
ATOM 998 C CA . SER A 1 133 ? 58.086 -2.348 -18.459 1.00 54.56 133 SER A CA 1
ATOM 999 C C . SER A 1 133 ? 57.489 -3.738 -18.701 1.00 54.56 133 SER A C 1
ATOM 1001 O O . SER A 1 133 ? 56.950 -3.994 -19.777 1.00 54.56 133 SER A O 1
ATOM 1003 N N . ASN A 1 134 ? 57.474 -4.604 -17.681 1.00 54.62 134 ASN A N 1
ATOM 1004 C CA . ASN A 1 134 ? 56.827 -5.918 -17.770 1.00 54.62 134 ASN A CA 1
ATOM 1005 C C . ASN A 1 134 ? 55.291 -5.855 -17.703 1.00 54.62 134 ASN A C 1
ATOM 1007 O O . ASN A 1 134 ? 54.644 -6.735 -18.263 1.00 54.62 134 ASN A O 1
ATOM 1011 N N . PHE A 1 135 ? 54.694 -4.825 -17.089 1.00 58.84 135 PHE A N 1
ATOM 1012 C CA . PHE A 1 135 ? 53.238 -4.611 -17.127 1.00 58.84 135 PHE A CA 1
ATOM 1013 C C . PHE A 1 135 ? 52.755 -4.117 -18.500 1.00 58.84 135 PHE A C 1
ATOM 1015 O O . PHE A 1 135 ? 51.727 -4.562 -19.001 1.00 58.84 135 PHE A O 1
ATOM 1022 N N . VAL A 1 136 ? 53.518 -3.234 -19.153 1.00 58.94 136 VAL A N 1
ATOM 1023 C CA . VAL A 1 136 ? 53.200 -2.784 -20.521 1.00 58.94 136 VAL A CA 1
ATOM 1024 C C . VAL A 1 136 ? 53.380 -3.929 -21.523 1.00 58.94 136 VAL A C 1
ATOM 1026 O O . VAL A 1 136 ? 52.534 -4.122 -22.393 1.00 58.94 136 VAL A O 1
ATOM 1029 N N . SER A 1 137 ? 54.429 -4.741 -21.363 1.00 56.09 137 SER A N 1
ATOM 1030 C CA . SER A 1 137 ? 54.661 -5.905 -22.224 1.00 56.09 137 SER A CA 1
ATOM 1031 C C . SER A 1 137 ? 53.597 -6.995 -22.037 1.00 56.09 137 SER A C 1
ATOM 1033 O O . SER A 1 137 ? 53.160 -7.584 -23.023 1.00 56.09 137 SER A O 1
ATOM 1035 N N . SER A 1 138 ? 53.113 -7.230 -20.810 1.00 55.22 138 SER A N 1
ATOM 1036 C CA . SER A 1 138 ? 52.035 -8.196 -20.554 1.00 55.22 138 SER A CA 1
ATOM 1037 C C . SER A 1 138 ? 50.652 -7.701 -20.992 1.00 55.22 138 SER A C 1
ATOM 1039 O O . SER A 1 138 ? 49.804 -8.526 -21.323 1.00 55.22 138 SER A O 1
ATOM 1041 N N . LEU A 1 139 ? 50.420 -6.385 -21.088 1.00 56.22 139 LEU A N 1
ATOM 1042 C CA . LEU A 1 139 ? 49.199 -5.828 -21.688 1.00 56.22 139 LEU A CA 1
ATOM 1043 C C . LEU A 1 139 ? 49.184 -5.985 -23.222 1.00 56.22 139 LEU A C 1
ATOM 1045 O O . LEU A 1 139 ? 48.135 -6.235 -23.806 1.00 56.22 139 LEU A O 1
ATOM 1049 N N . VAL A 1 140 ? 50.350 -5.912 -23.874 1.00 56.72 140 VAL A N 1
ATOM 1050 C CA . VAL A 1 140 ? 50.493 -6.145 -25.326 1.00 56.72 140 VAL A CA 1
ATOM 1051 C C . VAL A 1 140 ? 50.415 -7.639 -25.678 1.00 56.72 140 VAL A C 1
ATOM 1053 O O . VAL A 1 140 ? 49.900 -7.990 -26.734 1.00 56.72 140 VAL A O 1
ATOM 1056 N N . GLN A 1 141 ? 50.859 -8.528 -24.784 1.00 55.28 141 GLN A N 1
ATOM 1057 C CA . GLN A 1 141 ? 50.779 -9.989 -24.959 1.00 55.28 141 GLN A CA 1
ATOM 1058 C C . GLN A 1 141 ? 49.440 -10.618 -24.536 1.00 55.28 141 GLN A C 1
ATOM 1060 O O . GLN A 1 141 ? 49.196 -11.779 -24.856 1.00 55.28 141 GLN A O 1
ATOM 1065 N N . SER A 1 142 ? 4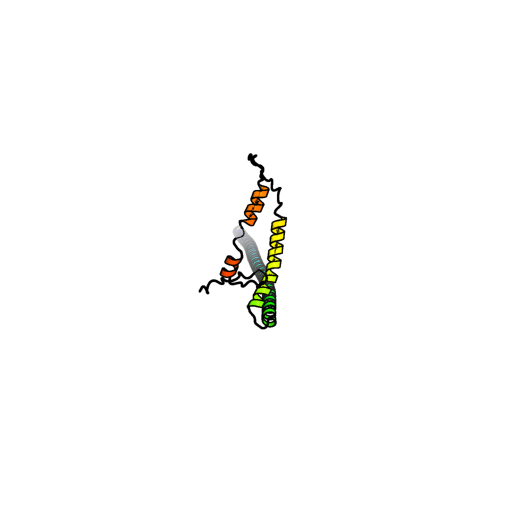8.589 -9.894 -23.800 1.00 52.66 142 SER A N 1
ATOM 1066 C CA . SER A 1 142 ? 47.306 -10.394 -23.275 1.00 52.66 142 SER A CA 1
ATOM 1067 C C . SER A 1 142 ? 46.086 -9.935 -24.063 1.00 52.66 142 SER A C 1
ATOM 1069 O O . SER A 1 142 ? 44.969 -10.213 -23.638 1.00 52.66 142 SER A O 1
ATOM 1071 N N . LEU A 1 143 ? 46.273 -9.280 -25.209 1.00 49.00 143 LEU A N 1
ATOM 1072 C CA . LEU A 1 143 ? 45.215 -9.168 -26.204 1.00 49.00 143 LEU A CA 1
ATOM 1073 C C . LEU A 1 143 ? 45.222 -10.468 -27.017 1.00 49.00 143 LEU A C 1
ATOM 1075 O O . LEU A 1 143 ? 46.099 -10.632 -27.869 1.00 49.00 143 LEU A O 1
ATOM 1079 N N . PRO A 1 144 ? 44.283 -11.410 -26.783 1.00 58.56 144 PRO A N 1
ATOM 1080 C CA . PRO A 1 144 ? 44.071 -12.489 -27.734 1.00 58.56 144 PRO A CA 1
ATOM 1081 C C . PRO A 1 144 ? 43.716 -11.819 -29.064 1.00 58.56 144 PRO A C 1
ATOM 1083 O O . PRO A 1 144 ? 43.066 -10.767 -29.035 1.00 58.56 144 PRO A O 1
ATOM 1086 N N . PRO A 1 145 ? 44.138 -12.368 -30.212 1.00 62.38 145 PRO A N 1
ATOM 1087 C CA . PRO A 1 145 ? 43.804 -11.801 -31.510 1.00 62.38 145 PRO A CA 1
ATOM 1088 C C . PRO A 1 145 ? 42.291 -11.555 -31.556 1.00 62.38 145 PRO A C 1
ATOM 1090 O O . PRO A 1 145 ? 41.495 -12.488 -31.592 1.00 62.38 145 PRO A O 1
ATOM 1093 N N . ILE A 1 146 ? 41.895 -10.277 -31.482 1.00 55.31 146 ILE A N 1
ATOM 1094 C CA . ILE A 1 146 ? 40.493 -9.831 -31.362 1.00 55.31 146 ILE A CA 1
ATOM 1095 C C . ILE A 1 146 ? 39.638 -10.425 -32.498 1.00 55.31 146 ILE A C 1
ATOM 1097 O O . ILE A 1 146 ? 38.434 -10.626 -32.349 1.00 55.31 146 ILE A O 1
ATOM 1101 N N . HIS A 1 147 ? 40.296 -10.776 -33.601 1.00 54.72 147 HIS A N 1
ATOM 1102 C CA . HIS A 1 147 ? 39.751 -11.421 -34.783 1.00 54.72 147 HIS A CA 1
ATOM 1103 C C . HIS A 1 147 ? 39.106 -12.794 -34.507 1.00 54.72 147 HIS A C 1
ATOM 1105 O O . HIS A 1 147 ? 38.046 -13.067 -35.067 1.00 54.72 147 HIS A O 1
ATOM 1111 N N . ASP A 1 148 ? 39.647 -13.617 -33.600 1.00 57.44 148 ASP A N 1
ATOM 1112 C CA . ASP A 1 148 ? 39.101 -14.964 -33.342 1.00 57.44 148 ASP A CA 1
ATOM 1113 C C . ASP A 1 148 ? 37.873 -14.929 -32.417 1.00 57.44 148 ASP A C 1
ATOM 1115 O O . ASP A 1 148 ? 36.930 -15.709 -32.575 1.00 57.44 148 ASP A O 1
ATOM 1119 N N . VAL A 1 149 ? 37.830 -13.968 -31.488 1.00 57.38 149 VAL A N 1
ATOM 1120 C CA . VAL A 1 149 ? 36.694 -13.796 -30.567 1.00 57.38 149 VAL A CA 1
ATOM 1121 C C . VAL A 1 149 ? 35.516 -13.107 -31.267 1.00 57.38 149 VAL A C 1
ATOM 1123 O O . VAL A 1 149 ? 34.364 -13.465 -31.022 1.00 57.38 149 VAL A O 1
ATOM 1126 N N . ALA A 1 150 ? 35.782 -12.176 -32.189 1.00 53.94 150 ALA A N 1
ATOM 1127 C CA . ALA A 1 150 ? 34.746 -11.527 -32.995 1.00 53.94 150 ALA A CA 1
ATOM 1128 C C . ALA A 1 150 ? 34.027 -12.515 -33.937 1.00 53.94 150 ALA A C 1
ATOM 1130 O O . ALA A 1 150 ? 32.796 -12.486 -34.030 1.00 53.94 150 ALA A O 1
ATOM 1131 N N . LYS A 1 151 ? 34.767 -13.460 -34.545 1.00 54.81 151 LYS A N 1
ATOM 1132 C CA . LYS A 1 151 ? 34.203 -14.524 -35.398 1.00 54.81 151 LYS A CA 1
ATOM 1133 C C . LYS A 1 151 ? 33.337 -15.521 -34.615 1.00 54.81 151 LYS A C 1
ATOM 1135 O O . LYS A 1 151 ? 32.277 -15.907 -35.101 1.00 54.81 151 LYS A O 1
ATOM 1140 N N . MET A 1 152 ? 33.720 -15.896 -33.387 1.00 55.34 152 MET A N 1
ATOM 1141 C CA . MET A 1 152 ? 32.877 -16.749 -32.525 1.00 55.34 152 MET A CA 1
ATOM 1142 C C . MET A 1 152 ? 31.634 -16.026 -31.975 1.00 55.34 152 MET A C 1
ATOM 1144 O O . MET A 1 152 ? 30.649 -16.684 -31.642 1.00 55.34 152 MET A O 1
ATOM 1148 N N . ALA A 1 153 ? 31.654 -14.691 -31.896 1.00 58.34 153 ALA A N 1
ATOM 1149 C CA . ALA A 1 153 ? 30.538 -13.867 -31.426 1.00 58.34 153 ALA A CA 1
ATOM 1150 C C . ALA A 1 153 ? 29.560 -13.431 -32.541 1.00 58.34 153 ALA A C 1
ATOM 1152 O O . ALA A 1 153 ? 28.564 -12.770 -32.246 1.00 58.34 153 ALA A O 1
ATOM 1153 N N . GLY A 1 154 ? 29.813 -13.808 -33.803 1.00 56.75 154 GLY A N 1
ATOM 1154 C CA . GLY A 1 154 ? 28.922 -13.531 -34.936 1.00 56.75 154 GLY A CA 1
ATOM 1155 C C . GLY A 1 154 ? 28.872 -12.060 -35.360 1.00 56.75 154 GLY A C 1
ATOM 1156 O O . GLY A 1 154 ? 27.846 -11.608 -35.869 1.00 56.75 154 GLY A O 1
ATOM 1157 N N . VAL A 1 155 ? 29.949 -11.306 -35.122 1.00 61.16 155 VAL A N 1
ATOM 1158 C CA . VAL A 1 155 ? 30.063 -9.898 -35.519 1.00 61.16 155 VAL A CA 1
ATOM 1159 C C . VAL A 1 155 ? 31.098 -9.785 -36.635 1.00 61.16 155 VAL A C 1
ATOM 1161 O O . VAL A 1 155 ? 32.297 -9.875 -36.377 1.00 61.16 155 VAL A O 1
ATOM 1164 N N . ASP A 1 156 ? 30.632 -9.567 -37.866 1.00 57.56 156 ASP A N 1
ATOM 1165 C CA . ASP A 1 156 ? 31.500 -9.205 -38.989 1.00 57.56 156 ASP A CA 1
ATOM 1166 C C . ASP A 1 156 ? 31.980 -7.762 -38.811 1.00 57.56 156 ASP A C 1
ATOM 1168 O O . ASP A 1 156 ? 31.195 -6.807 -38.803 1.00 57.56 156 ASP A O 1
ATOM 1172 N N . LEU A 1 157 ? 33.288 -7.610 -38.619 1.00 53.72 157 LEU A N 1
ATOM 1173 C CA . LEU A 1 157 ? 33.940 -6.309 -38.550 1.00 53.72 157 LEU A CA 1
ATOM 1174 C C . LEU A 1 157 ? 34.163 -5.770 -39.977 1.00 53.72 157 LEU A C 1
ATOM 1176 O O . LEU A 1 157 ? 34.579 -6.535 -40.842 1.00 53.72 157 LEU A O 1
ATOM 1180 N N . PRO A 1 158 ? 33.914 -4.473 -40.240 1.00 58.62 158 PRO A N 1
ATOM 1181 C CA . PRO A 1 158 ? 34.069 -3.887 -41.573 1.00 58.62 158 PRO A CA 1
ATOM 1182 C C . PRO A 1 158 ? 35.516 -3.937 -42.098 1.00 58.62 158 PRO A C 1
ATOM 1184 O O . PRO A 1 1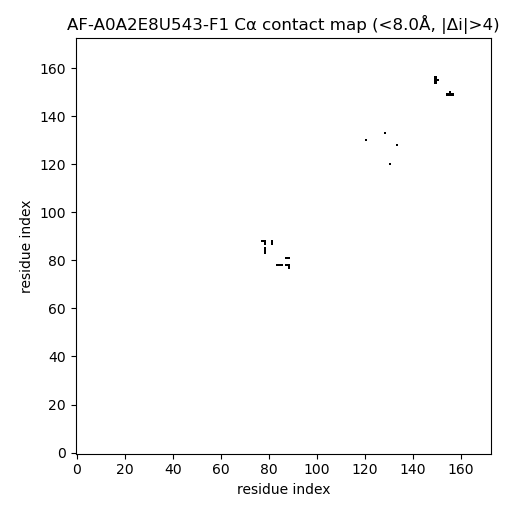58 ? 36.453 -3.731 -41.326 1.00 58.62 158 PRO A O 1
ATOM 1187 N N . ASP A 1 159 ? 35.679 -4.085 -43.419 1.00 57.16 159 ASP A N 1
ATOM 1188 C CA . ASP A 1 159 ? 36.935 -4.360 -44.159 1.00 57.16 159 ASP A CA 1
ATOM 1189 C C . ASP A 1 159 ? 38.107 -3.369 -43.972 1.00 57.16 159 ASP A C 1
ATOM 1191 O O . ASP A 1 159 ? 39.190 -3.545 -44.530 1.00 57.16 159 ASP A O 1
ATOM 1195 N N . TYR A 1 160 ? 37.949 -2.316 -43.173 1.00 56.69 160 TYR A N 1
ATOM 1196 C CA . TYR A 1 160 ? 38.979 -1.291 -42.973 1.00 56.69 160 TYR A CA 1
ATOM 1197 C C . TYR A 1 160 ? 40.083 -1.701 -41.981 1.00 56.69 160 TYR A C 1
ATOM 1199 O O . TYR A 1 160 ? 41.017 -0.930 -41.768 1.00 56.69 160 TYR A O 1
ATOM 1207 N N . LEU A 1 161 ? 39.993 -2.891 -41.372 1.00 54.47 161 LEU A N 1
ATOM 1208 C CA . LEU A 1 161 ? 41.020 -3.441 -40.471 1.00 54.47 161 LEU A CA 1
ATOM 1209 C C . LEU A 1 161 ? 41.968 -4.453 -41.133 1.00 54.47 161 LEU A C 1
ATOM 1211 O O . LEU A 1 161 ? 42.803 -5.041 -40.452 1.00 54.47 161 LEU A O 1
ATOM 1215 N N . GLY A 1 162 ? 41.919 -4.570 -42.460 1.00 51.75 162 GLY A N 1
ATOM 1216 C CA . GLY A 1 162 ? 42.849 -5.391 -43.228 1.00 51.75 162 GLY A CA 1
ATOM 1217 C C . GLY A 1 162 ? 42.304 -6.794 -43.454 1.00 51.75 162 GLY A C 1
ATOM 1218 O O . GLY A 1 162 ? 42.267 -7.629 -42.557 1.00 51.75 162 GLY A O 1
ATOM 1219 N N . SER A 1 163 ? 41.914 -7.060 -44.695 1.00 47.44 163 SER A N 1
ATOM 1220 C CA . SER A 1 163 ? 41.744 -8.414 -45.201 1.00 47.44 163 SER A CA 1
ATOM 1221 C C . SER A 1 163 ? 43.107 -9.110 -45.221 1.00 47.44 163 SER A C 1
ATOM 1223 O O . SER A 1 163 ? 44.055 -8.578 -45.809 1.00 47.44 163 SER A O 1
ATOM 1225 N N . MET A 1 164 ? 43.215 -10.302 -44.624 1.00 42.66 164 MET A N 1
ATOM 1226 C CA . MET A 1 164 ? 44.280 -11.227 -45.017 1.00 42.66 164 MET A CA 1
ATOM 1227 C C . MET A 1 164 ? 44.150 -11.437 -46.524 1.00 42.66 164 MET A C 1
ATOM 1229 O O . MET A 1 164 ? 43.066 -11.740 -47.016 1.00 42.66 164 MET A O 1
ATOM 1233 N N . ALA A 1 165 ? 45.246 -11.217 -47.248 1.00 46.38 165 ALA A N 1
ATOM 1234 C CA . ALA A 1 165 ? 45.395 -11.772 -48.578 1.00 46.38 165 ALA A CA 1
ATOM 1235 C C . ALA A 1 165 ? 45.238 -13.286 -48.419 1.00 46.38 165 ALA A C 1
ATOM 1237 O O . ALA A 1 165 ? 46.088 -13.927 -47.806 1.00 46.38 165 ALA A O 1
ATOM 1238 N N . GLU A 1 166 ? 44.096 -13.810 -48.860 1.00 38.00 166 GLU A N 1
ATOM 1239 C CA . GLU A 1 166 ? 43.898 -15.245 -48.977 1.00 38.00 166 GLU A CA 1
ATOM 1240 C C . GLU A 1 166 ? 44.898 -15.781 -49.998 1.00 38.00 166 GLU A C 1
ATOM 1242 O O . GLU A 1 166 ? 45.168 -15.166 -51.035 1.00 38.00 166 GLU A O 1
ATOM 1247 N N . ASP A 1 167 ? 45.488 -16.899 -49.607 1.00 37.66 167 ASP A N 1
ATOM 1248 C CA . ASP A 1 167 ? 46.578 -17.605 -50.245 1.00 37.66 167 ASP A CA 1
ATOM 1249 C C . ASP A 1 167 ? 46.357 -17.793 -51.752 1.00 37.66 167 ASP A C 1
ATOM 1251 O O . ASP A 1 167 ? 45.472 -18.523 -52.196 1.00 37.66 167 ASP A O 1
ATOM 1255 N N . ALA A 1 168 ? 47.214 -17.157 -52.551 1.00 37.28 168 ALA A N 1
ATOM 1256 C CA . ALA A 1 168 ? 47.440 -17.541 -53.936 1.00 37.28 168 ALA A CA 1
ATOM 1257 C C . ALA A 1 168 ? 48.556 -18.597 -53.970 1.00 37.28 168 ALA A C 1
ATOM 1259 O O . ALA A 1 168 ? 49.702 -18.293 -54.296 1.00 37.28 168 ALA A O 1
ATOM 1260 N N . GLU A 1 169 ? 48.213 -19.834 -53.617 1.00 41.88 169 GLU A N 1
ATOM 1261 C CA . GLU A 1 169 ? 48.975 -21.028 -53.991 1.00 41.88 169 GLU A CA 1
ATOM 1262 C C . GLU A 1 169 ? 48.042 -22.007 -54.711 1.00 41.88 169 GLU A C 1
ATOM 1264 O O . GLU A 1 169 ? 47.442 -22.877 -54.094 1.00 41.88 169 GLU A O 1
ATOM 1269 N N . GLU A 1 170 ? 47.917 -21.845 -56.029 1.00 42.12 170 GLU A N 1
ATOM 1270 C CA . GLU A 1 170 ? 47.721 -22.936 -56.993 1.00 42.12 170 GLU A CA 1
ATOM 1271 C C . GLU A 1 170 ? 47.900 -22.357 -58.405 1.00 42.12 170 GLU A C 1
ATOM 1273 O O . GLU A 1 170 ? 47.006 -21.710 -58.935 1.00 42.12 170 GLU A O 1
ATOM 1278 N N . ASP A 1 171 ? 49.115 -22.488 -58.947 1.00 31.47 171 ASP A N 1
ATOM 1279 C CA . ASP A 1 171 ? 49.403 -22.727 -60.372 1.00 31.47 171 ASP A CA 1
ATOM 1280 C C . ASP A 1 171 ?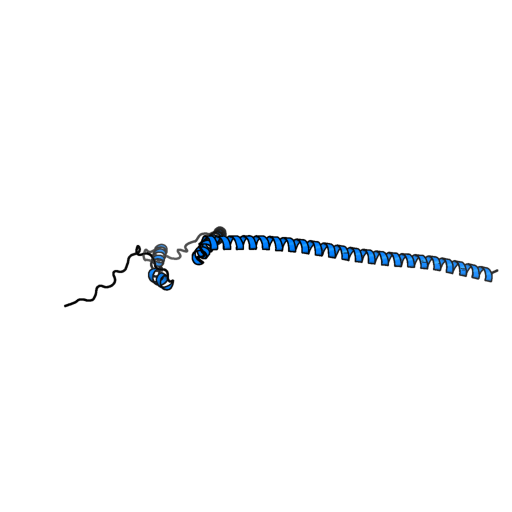 50.931 -22.765 -60.554 1.00 31.47 171 ASP A C 1
ATOM 1282 O O . ASP A 1 171 ? 51.601 -21.749 -60.752 1.00 31.47 171 ASP A O 1
ATOM 1286 N N . GLY A 1 172 ? 51.494 -23.968 -60.422 1.00 36.31 172 GLY A N 1
ATOM 1287 C CA . GLY A 1 172 ? 52.865 -24.291 -60.808 1.00 36.31 172 GLY A CA 1
ATOM 1288 C C . GLY A 1 172 ? 52.850 -25.252 -61.996 1.00 36.31 172 GLY A C 1
ATOM 1289 O O . GLY A 1 172 ? 52.268 -26.332 -61.897 1.00 36.31 172 GLY A O 1
ATOM 1290 N N . GLU A 1 173 ? 53.472 -24.824 -63.099 1.00 35.88 173 GLU A N 1
ATOM 1291 C CA . GLU A 1 173 ? 53.931 -25.664 -64.219 1.00 35.88 173 GLU A CA 1
ATOM 1292 C C . GLU A 1 173 ? 54.931 -26.747 -63.780 1.00 35.88 173 GLU A C 1
ATOM 1294 O O . GLU A 1 173 ? 55.729 -26.496 -62.844 1.00 35.88 173 GLU A O 1
#

pLDDT: mean 71.52, std 18.56, range [31.47, 96.75]

Sequence (173 aa):
EAAIQRAFAGEETERLRASEIVRENIQKQQIEIAAEAEAERQRRVARGEADAILAVYEAEAKGIQQVLDAKAQGYQNLVNSAAGDPKAAATLLMVEKIESMVSAQVEAIRNLKIDKVTVWDGGNNADGSSATSNFVSSLVQSLPPIHDVAKMAGVDLPDYLGSMAEDAEEDGE

Foldseek 3Di:
DVVVVVVVVVVVVVVVVVVVVVVVVVVVVVVVVVVVVVVVVVVVVVVVVVVVVVVVVVVVVVVVVVVVVVVVVVLVVVCVVVVNDVVVSVVVVVVVVVVVVVVVVVVVVVVPPPPDPPPPPPDDDPDDDGPVVVVVVVVVVPPDPVVVVCVVVVHDDDCPVDDDPPDPPDDDD

Solvent-accessible surface area (backbone atoms only — not comparable to full-atom values): 10357 Å² total; per-residue (Å²): 111,73,71,58,56,52,50,54,52,50,54,52,52,52,53,51,49,52,53,50,52,51,51,52,50,51,51,51,50,52,52,51,53,50,52,50,52,49,52,53,49,50,52,52,49,54,48,52,51,50,51,52,52,49,52,51,53,50,51,51,51,52,51,52,48,52,52,50,51,53,48,51,51,51,50,51,50,48,29,57,71,51,76,65,39,68,65,63,39,51,52,53,54,46,55,60,51,47,54,58,49,50,54,54,48,51,53,55,50,68,71,50,70,79,75,65,88,69,76,77,84,76,70,94,64,100,67,95,68,56,74,67,60,57,52,56,51,49,58,67,69,64,58,68,67,65,68,64,59,33,61,76,68,75,52,88,76,72,77,88,77,65,73,77,82,73,83,90,81,86,88,80,135

Mean predicted aligned error: 20.46 Å

Secondary structure (DSSP, 8-state):
-HHHHHHHHHHHHHHHHHHHHHHHHHHHHHHHHHHHHHHHHHHHHHHHHHHHHHHHHHHHHHHHHHHHHHHHHHHHHHHHHTTT-HHHHHHHHHHHHHHHHHHHHHHHHHH--------------SSS--HHHHHHHHHHHS---HHHHHHHTT----GGG------------